Protein AF-A0A498CV62-F1 (afdb_monomer)

Secondary structure (DSSP, 8-state):
---EESSHHHHHHHHHHHT--SPEEEEETTEEEEE-TTS-EEE-------

Nearest PDB structures (foldseek):
  8oyv-assembly2_B  TM=4.676E-01  e=1.769E+00  synthetic construct
  8p52-assembly1_A  TM=6.154E-01  e=7.078E+00  Photorhabdus luminescens
  7qep-assembly1_S4  TM=5.244E-01  e=4.459E+00  Encephalitozoon cuniculi GB-M1

Organism: NCBI:txid216778

Mean predicted aligned error: 5.09 Å

pLDDT: mean 86.44, std 13.13, range [37.31, 94.44]

Sequence (50 aa):
MIPKFLSLDEATHHLYLEGKEGPIRCQVDGSLWEVWQDGRSRWVSNCEVA

Solvent-accessible surface area (backbone atoms only — not comparable to full-atom values): 3010 Å² total; per-residue (Å²): 133,73,53,74,37,95,36,71,65,58,50,17,51,50,25,51,78,70,71,40,73,58,73,44,65,32,31,39,89,90,39,44,31,35,36,20,39,87,68,50,71,43,81,48,74,83,83,73,87,126

Foldseek 3Di:
DAAEDQDLVRVLVVCVVVVHQWQGWHHYPNWIWGHGVVSDIDTDDPPPPD

Radius of gyration: 10.86 Å; Cα contacts (8 Å, |Δi|>4): 82; chains: 1; bounding box: 22×19×35 Å

Structure (mmCIF, N/CA/C/O backbone):
data_AF-A0A498CV62-F1
#
_entry.id   AF-A0A498CV62-F1
#
loop_
_atom_site.group_PDB
_atom_site.id
_atom_site.type_symbol
_atom_site.label_atom_id
_atom_site.label_alt_id
_atom_site.label_comp_id
_atom_site.label_asym_id
_atom_site.label_entity_id
_atom_site.label_seq_id
_atom_site.pdbx_PDB_ins_code
_atom_site.Cartn_x
_atom_site.Cartn_y
_atom_site.Cartn_z
_atom_site.occupancy
_atom_site.B_iso_or_equiv
_atom_site.auth_seq_id
_atom_site.auth_comp_id
_atom_site.auth_asym_id
_atom_site.auth_atom_id
_atom_site.pdbx_PDB_model_num
ATOM 1 N N . MET A 1 1 ? -4.363 10.187 -10.725 1.00 73.94 1 MET A N 1
ATOM 2 C CA . MET A 1 1 ? -2.945 10.041 -10.325 1.00 73.94 1 MET A CA 1
ATOM 3 C C . MET A 1 1 ? -2.808 8.761 -9.529 1.00 73.94 1 MET A C 1
ATOM 5 O O . MET A 1 1 ? -3.707 8.470 -8.753 1.00 73.94 1 MET A O 1
ATOM 9 N N . ILE A 1 2 ? -1.736 8.000 -9.744 1.00 84.19 2 ILE A N 1
ATOM 10 C CA . ILE A 1 2 ? -1.452 6.797 -8.954 1.00 84.19 2 ILE A CA 1
ATOM 11 C C . ILE A 1 2 ? -0.759 7.253 -7.660 1.00 84.19 2 ILE A C 1
ATOM 13 O O . ILE A 1 2 ? 0.239 7.974 -7.767 1.00 84.19 2 ILE A O 1
ATOM 17 N N . PRO A 1 3 ? -1.284 6.912 -6.467 1.00 89.50 3 PRO A N 1
ATOM 18 C CA . PRO A 1 3 ? -0.652 7.274 -5.205 1.00 89.50 3 PRO A CA 1
ATOM 19 C C . PRO A 1 3 ? 0.747 6.661 -5.121 1.00 89.50 3 PRO A C 1
ATOM 21 O O . PRO A 1 3 ? 0.964 5.525 -5.548 1.00 89.50 3 PRO A O 1
ATOM 24 N N . LYS A 1 4 ? 1.699 7.433 -4.596 1.00 93.00 4 LYS A N 1
ATOM 25 C CA . LYS A 1 4 ? 3.068 6.978 -4.360 1.00 93.00 4 LYS A CA 1
ATOM 26 C C . LYS A 1 4 ? 3.261 6.807 -2.866 1.00 93.00 4 LYS A C 1
ATOM 28 O O . LYS A 1 4 ? 2.954 7.735 -2.123 1.00 93.00 4 LYS A O 1
ATOM 33 N N . PHE A 1 5 ? 3.776 5.656 -2.470 1.00 92.69 5 PHE A N 1
ATOM 34 C CA . PHE A 1 5 ? 4.105 5.358 -1.084 1.00 92.69 5 PHE A CA 1
ATOM 35 C C . PHE A 1 5 ? 5.587 5.030 -0.973 1.00 92.69 5 PHE A C 1
ATOM 37 O O . PHE A 1 5 ? 6.203 4.546 -1.928 1.00 92.69 5 PHE A O 1
ATOM 44 N N . LEU A 1 6 ? 6.152 5.284 0.203 1.00 91.50 6 LEU A N 1
ATOM 45 C CA . LEU A 1 6 ? 7.531 4.922 0.520 1.00 91.50 6 LEU A CA 1
ATOM 46 C C . LEU A 1 6 ? 7.697 3.406 0.672 1.00 91.50 6 LEU A C 1
ATOM 48 O O . LEU A 1 6 ? 8.795 2.885 0.517 1.00 91.50 6 LEU A O 1
ATOM 52 N N . SER A 1 7 ? 6.625 2.683 1.004 1.00 93.00 7 SER A N 1
ATOM 53 C CA . SER A 1 7 ? 6.643 1.235 1.234 1.00 93.00 7 SER A CA 1
ATOM 54 C C . SER A 1 7 ? 5.251 0.619 1.070 1.00 93.00 7 SER A C 1
ATOM 56 O O . SER A 1 7 ? 4.235 1.305 1.171 1.00 93.00 7 SER A O 1
ATOM 58 N N . LEU A 1 8 ? 5.195 -0.700 0.862 1.00 92.38 8 LEU A N 1
ATOM 59 C CA . LEU A 1 8 ? 3.932 -1.454 0.804 1.00 92.38 8 LEU A CA 1
ATOM 60 C C . LEU A 1 8 ? 3.179 -1.431 2.142 1.00 92.38 8 LEU A C 1
ATOM 62 O O . LEU A 1 8 ? 1.950 -1.456 2.159 1.00 92.38 8 LEU A O 1
ATOM 66 N N . ASP A 1 9 ? 3.913 -1.338 3.250 1.00 93.00 9 ASP A N 1
ATOM 67 C CA . ASP A 1 9 ? 3.350 -1.216 4.597 1.00 93.00 9 ASP A CA 1
ATOM 68 C C . ASP A 1 9 ? 2.573 0.100 4.755 1.00 93.00 9 ASP A C 1
ATOM 70 O O . ASP A 1 9 ? 1.420 0.108 5.175 1.00 93.00 9 ASP A O 1
ATOM 74 N N . GLU A 1 10 ? 3.153 1.207 4.280 1.00 93.44 10 GLU A N 1
ATOM 75 C CA . GLU A 1 10 ? 2.504 2.522 4.254 1.00 93.44 10 GLU A CA 1
ATOM 76 C C . GLU A 1 10 ? 1.241 2.509 3.375 1.00 93.44 10 GLU A C 1
ATOM 78 O O . GLU A 1 10 ? 0.196 3.019 3.781 1.00 93.44 10 GLU A O 1
ATOM 83 N N . ALA A 1 11 ? 1.301 1.854 2.210 1.00 92.62 11 ALA A N 1
ATOM 84 C CA . ALA A 1 11 ? 0.145 1.675 1.329 1.00 92.62 11 ALA A CA 1
ATOM 85 C C . ALA A 1 11 ? -0.978 0.850 1.990 1.00 92.62 11 ALA A C 1
ATOM 87 O O . ALA A 1 11 ? -2.159 1.176 1.862 1.00 92.62 11 ALA A O 1
ATOM 88 N N . THR A 1 12 ? -0.610 -0.201 2.725 1.00 93.44 12 THR A N 1
ATOM 89 C CA . THR A 1 12 ? -1.543 -1.060 3.471 1.00 93.44 12 THR A CA 1
ATOM 90 C C . THR A 1 12 ? -2.188 -0.296 4.621 1.00 93.44 12 THR A C 1
ATOM 92 O O . THR A 1 12 ? -3.407 -0.324 4.790 1.00 93.44 12 THR A O 1
ATOM 95 N N . HIS A 1 13 ? -1.386 0.439 5.389 1.00 93.19 13 HIS A N 1
ATOM 96 C CA . HIS A 1 13 ? -1.871 1.254 6.494 1.00 93.19 13 HIS A CA 1
ATOM 97 C C . HIS A 1 13 ? -2.833 2.344 6.009 1.00 93.19 13 HIS A C 1
ATOM 99 O O . HIS A 1 13 ? -3.858 2.598 6.639 1.00 9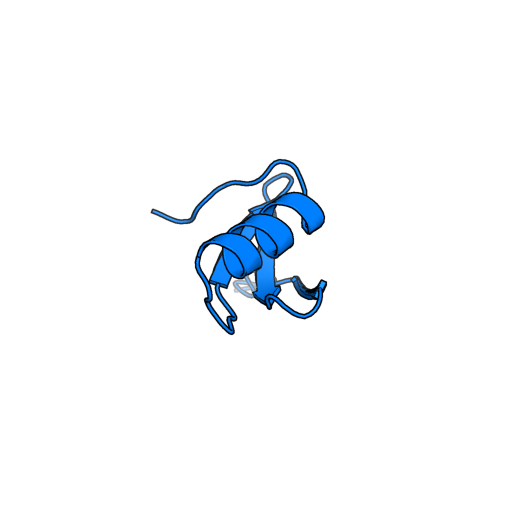3.19 13 HIS A O 1
ATOM 105 N N . HIS A 1 14 ? -2.552 2.940 4.849 1.00 91.12 14 HIS A N 1
ATOM 106 C CA . HIS A 1 14 ? -3.449 3.900 4.219 1.00 91.12 14 HIS A CA 1
ATOM 107 C C . HIS A 1 14 ? -4.820 3.285 3.900 1.00 91.12 14 HIS A C 1
ATOM 109 O O . HIS A 1 14 ? -5.845 3.861 4.259 1.00 91.12 14 HIS A O 1
ATOM 115 N N . LEU A 1 15 ? -4.852 2.089 3.301 1.00 90.81 15 LEU A N 1
ATOM 116 C CA . LEU A 1 15 ? -6.098 1.359 3.030 1.00 90.81 15 LEU A CA 1
ATOM 117 C C . LEU A 1 15 ? -6.895 1.073 4.304 1.00 90.81 15 LEU A C 1
ATOM 119 O O . LEU A 1 15 ? -8.112 1.244 4.309 1.00 90.81 15 LEU A O 1
ATOM 123 N N . TYR A 1 16 ? -6.204 0.664 5.369 1.00 91.12 16 TYR A N 1
ATOM 124 C CA . TYR A 1 16 ? -6.812 0.391 6.668 1.00 91.12 16 TYR A CA 1
ATOM 125 C C . TYR A 1 16 ? -7.469 1.645 7.261 1.00 91.12 16 TYR A C 1
ATOM 127 O O . TYR A 1 16 ? -8.623 1.596 7.684 1.00 91.12 16 TYR A O 1
ATOM 135 N N . LEU A 1 17 ? -6.772 2.787 7.243 1.00 91.88 17 LEU A N 1
ATOM 136 C CA . LEU A 1 17 ? -7.310 4.062 7.731 1.00 91.88 17 LEU A CA 1
ATOM 137 C C . LEU A 1 17 ? -8.492 4.564 6.892 1.00 91.88 17 LEU A C 1
ATOM 139 O O . LEU A 1 17 ? -9.416 5.168 7.433 1.00 91.88 17 LEU A O 1
ATOM 143 N N . GLU A 1 18 ? -8.475 4.314 5.583 1.00 90.44 18 GLU A N 1
ATOM 144 C CA . GLU A 1 18 ? -9.575 4.665 4.682 1.00 90.44 18 GLU A CA 1
ATOM 145 C C . GLU A 1 18 ? -10.737 3.654 4.700 1.00 90.44 18 GLU A C 1
ATOM 147 O O . GLU A 1 18 ? -11.768 3.909 4.077 1.00 90.44 18 GLU A O 1
ATOM 152 N N . GLY A 1 19 ? -10.589 2.507 5.373 1.00 89.50 19 GLY A N 1
ATOM 153 C CA . GLY A 1 19 ? -11.580 1.428 5.361 1.00 8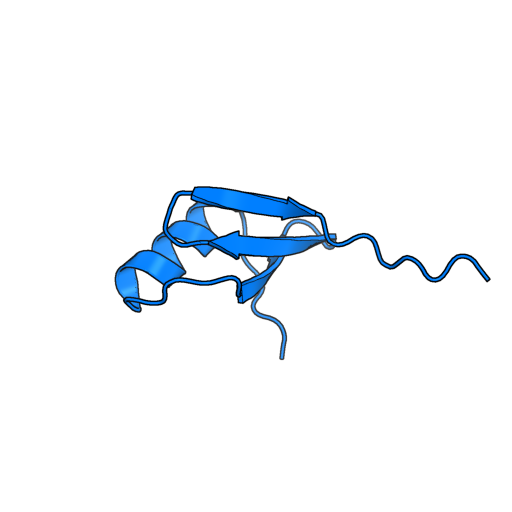9.50 19 GLY A CA 1
ATOM 154 C C . GLY A 1 19 ? -11.800 0.812 3.973 1.00 89.50 19 GLY A C 1
ATOM 155 O O . GLY A 1 19 ? -12.912 0.394 3.652 1.00 89.50 19 GLY A O 1
ATOM 156 N N . LYS A 1 20 ? -10.768 0.794 3.118 1.00 88.56 20 LYS A N 1
ATOM 157 C CA . LYS A 1 20 ? -10.844 0.265 1.747 1.00 88.56 20 LYS A CA 1
ATOM 158 C C . LYS A 1 20 ? -10.345 -1.172 1.685 1.00 88.56 20 LYS A C 1
ATOM 160 O O . LYS A 1 20 ? -9.199 -1.452 2.013 1.00 88.56 20 LYS A O 1
ATOM 165 N N . GLU A 1 21 ? -11.154 -2.071 1.131 1.00 87.38 21 GLU A N 1
ATOM 166 C CA . GLU A 1 21 ? -10.788 -3.492 1.011 1.00 87.38 21 GLU A CA 1
ATOM 167 C C . GLU A 1 21 ? -9.647 -3.770 0.007 1.00 87.38 21 GLU A C 1
ATOM 169 O O . GLU A 1 21 ? -8.906 -4.745 0.154 1.00 87.38 21 GLU A O 1
ATOM 174 N N . GLY A 1 22 ? -9.438 -2.880 -0.969 1.00 86.56 22 GLY A N 1
ATOM 175 C CA . GLY A 1 22 ? -8.450 -3.043 -2.043 1.00 86.56 22 GLY A CA 1
ATOM 176 C C . GLY A 1 22 ? -8.929 -3.955 -3.194 1.00 86.56 22 GLY A C 1
ATOM 177 O O . GLY A 1 22 ? -10.060 -4.437 -3.167 1.00 86.56 22 GLY A O 1
ATOM 178 N N . PRO A 1 23 ? -8.098 -4.195 -4.230 1.00 90.31 23 PRO A N 1
ATOM 179 C CA . PRO A 1 23 ? -6.750 -3.660 -4.388 1.00 90.31 23 PRO A CA 1
ATOM 180 C C . PRO A 1 23 ? -6.753 -2.189 -4.809 1.00 90.31 23 PRO A C 1
ATOM 182 O O . PRO A 1 23 ? -7.494 -1.793 -5.709 1.00 90.31 23 PRO A O 1
ATOM 185 N N . ILE A 1 24 ? -5.865 -1.389 -4.219 1.00 91.56 24 ILE A N 1
ATOM 186 C CA . ILE A 1 24 ? -5.463 -0.113 -4.827 1.00 91.56 24 ILE A CA 1
ATOM 187 C C . ILE A 1 24 ? -4.205 -0.318 -5.648 1.00 91.56 24 ILE A C 1
ATOM 189 O O . ILE A 1 24 ? -3.349 -1.126 -5.299 1.00 91.56 24 ILE A O 1
ATOM 193 N N . ARG A 1 25 ? -4.075 0.465 -6.716 1.00 92.38 25 ARG A N 1
ATOM 194 C CA . ARG A 1 25 ? -2.828 0.571 -7.467 1.00 92.38 2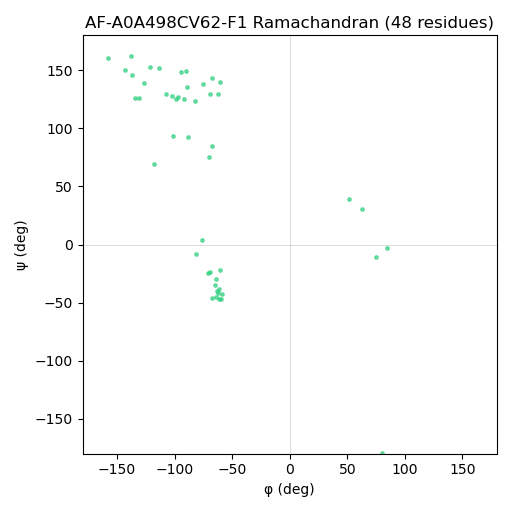5 ARG A CA 1
ATOM 195 C C . ARG A 1 25 ? -2.012 1.719 -6.916 1.00 92.38 25 ARG A C 1
ATOM 197 O O . ARG A 1 25 ? -2.504 2.845 -6.872 1.00 92.38 25 ARG A O 1
ATOM 204 N N . CYS A 1 26 ? -0.776 1.442 -6.542 1.00 92.19 26 CYS A N 1
ATOM 205 C CA . CYS A 1 26 ? 0.160 2.440 -6.056 1.00 92.19 26 CYS A CA 1
ATOM 206 C C . CYS A 1 26 ? 1.560 2.227 -6.627 1.00 92.19 26 CYS A C 1
ATOM 208 O O . CYS A 1 26 ? 1.889 1.151 -7.126 1.00 92.19 26 CYS A O 1
ATOM 210 N N . GLN A 1 27 ? 2.387 3.265 -6.556 1.00 93.00 27 GLN A N 1
ATOM 211 C CA . GLN A 1 27 ? 3.797 3.185 -6.907 1.00 93.00 27 GLN A CA 1
ATOM 212 C C . GLN A 1 27 ? 4.639 3.113 -5.632 1.00 93.00 27 GLN A C 1
ATOM 214 O O . GLN A 1 27 ? 4.498 3.967 -4.759 1.00 93.00 27 GLN A O 1
ATOM 219 N N . VAL A 1 28 ? 5.521 2.121 -5.551 1.00 91.69 28 VAL A N 1
ATOM 220 C CA . VAL A 1 28 ? 6.501 1.944 -4.470 1.00 91.69 28 VAL A CA 1
ATOM 221 C C . VAL A 1 28 ? 7.851 1.692 -5.127 1.00 91.69 28 VAL A C 1
ATOM 223 O O . VAL A 1 28 ? 7.945 0.833 -6.006 1.00 91.69 28 VAL A O 1
ATOM 226 N N . ASP A 1 29 ? 8.869 2.480 -4.773 1.00 88.62 29 ASP A N 1
ATOM 227 C CA . ASP A 1 29 ? 10.212 2.402 -5.377 1.00 88.62 29 ASP A CA 1
ATOM 228 C C . ASP A 1 29 ? 10.207 2.447 -6.920 1.00 88.62 29 ASP A C 1
ATOM 230 O O . ASP A 1 29 ? 10.898 1.709 -7.618 1.00 88.62 29 ASP A O 1
ATOM 234 N N . GLY A 1 30 ? 9.338 3.285 -7.494 1.00 86.31 30 GLY A N 1
ATOM 235 C CA . GLY A 1 30 ? 9.183 3.404 -8.950 1.00 86.31 30 GLY A CA 1
ATOM 236 C C . GLY A 1 30 ? 8.436 2.240 -9.616 1.00 86.31 30 GLY A C 1
ATOM 237 O O . GLY A 1 30 ? 8.006 2.380 -10.761 1.00 86.31 30 GLY A O 1
ATOM 238 N N . SER A 1 31 ? 8.188 1.145 -8.899 1.00 89.31 31 SER A N 1
ATOM 239 C CA . SER A 1 31 ? 7.437 -0.019 -9.370 1.00 89.31 31 SER A CA 1
ATOM 240 C C . SER A 1 31 ? 5.949 0.103 -9.069 1.00 89.31 31 SER A C 1
ATOM 242 O O . SER A 1 31 ? 5.555 0.701 -8.070 1.00 89.31 31 SER A O 1
ATOM 244 N N . LEU A 1 32 ? 5.113 -0.484 -9.924 1.00 92.19 32 LEU A N 1
ATOM 245 C CA . LEU A 1 32 ? 3.669 -0.508 -9.728 1.00 92.19 32 LEU A CA 1
ATOM 246 C C . LEU A 1 32 ? 3.251 -1.736 -8.912 1.00 92.19 32 LEU A C 1
ATOM 248 O O . LEU A 1 32 ? 3.703 -2.851 -9.174 1.00 92.19 32 LEU A O 1
ATOM 252 N N . TRP A 1 33 ? 2.366 -1.531 -7.942 1.00 93.00 33 TRP A N 1
ATOM 253 C CA . TRP A 1 33 ? 1.883 -2.567 -7.037 1.00 93.00 33 TRP A CA 1
ATOM 254 C C . TRP A 1 33 ? 0.375 -2.464 -6.835 1.00 93.00 33 TRP A C 1
ATOM 256 O O . TRP A 1 33 ? -0.190 -1.372 -6.810 1.00 93.00 33 TRP A O 1
ATOM 266 N N . GLU A 1 34 ? -0.264 -3.615 -6.671 1.00 94.44 34 GLU A N 1
ATOM 267 C CA . GLU A 1 34 ? -1.616 -3.764 -6.145 1.00 94.44 34 GLU A CA 1
ATOM 268 C C . GLU A 1 34 ? -1.521 -4.138 -4.666 1.00 94.44 34 GLU A C 1
ATOM 270 O O . GLU A 1 34 ? -0.834 -5.098 -4.325 1.00 94.44 34 GLU A O 1
ATOM 275 N N . VAL A 1 35 ? -2.169 -3.373 -3.788 1.00 94.00 35 VAL A N 1
ATOM 276 C CA . VAL A 1 35 ? -2.101 -3.561 -2.329 1.00 94.00 35 VAL A CA 1
ATOM 277 C C . VAL A 1 35 ? -3.508 -3.678 -1.751 1.00 94.00 35 VAL A C 1
ATOM 279 O O . VAL A 1 35 ? -4.416 -2.955 -2.168 1.00 94.00 35 VAL A O 1
ATOM 282 N N . TRP A 1 36 ? -3.683 -4.593 -0.799 1.00 94.19 36 TRP A N 1
ATOM 283 C CA . TRP A 1 36 ? -4.924 -4.838 -0.062 1.00 94.19 36 TRP A CA 1
ATOM 284 C C . TRP A 1 36 ? -4.750 -4.462 1.411 1.00 94.19 36 TRP A C 1
ATOM 286 O O . TRP A 1 36 ? -3.655 -4.594 1.948 1.00 94.19 36 TRP A O 1
ATOM 296 N N . GLN A 1 37 ? -5.834 -4.071 2.091 1.00 92.25 37 GLN A N 1
ATOM 297 C CA . GLN A 1 37 ? -5.780 -3.724 3.525 1.00 92.25 37 GLN A CA 1
ATOM 298 C C . GLN A 1 37 ? -5.329 -4.878 4.433 1.00 92.25 37 GLN A C 1
ATOM 300 O O . GLN A 1 37 ? -4.849 -4.655 5.535 1.00 92.25 37 GLN A O 1
ATOM 305 N N . ASP A 1 38 ? -5.477 -6.113 3.959 1.00 90.50 38 ASP A N 1
ATOM 306 C CA . ASP A 1 38 ? -5.098 -7.353 4.646 1.00 90.50 38 ASP A CA 1
ATOM 307 C C . ASP A 1 38 ? -3.570 -7.605 4.621 1.00 90.50 38 ASP A C 1
ATOM 309 O O . ASP A 1 38 ? -3.094 -8.651 5.046 1.00 90.50 38 ASP A O 1
ATOM 313 N N . GLY A 1 39 ? -2.780 -6.672 4.071 1.00 88.62 39 GLY A N 1
ATOM 314 C CA . GLY A 1 39 ? -1.317 -6.771 3.963 1.00 88.62 39 GLY A CA 1
ATOM 315 C C . GLY A 1 39 ? -0.823 -7.554 2.749 1.00 88.62 39 GLY A C 1
ATOM 316 O O . GLY A 1 39 ? 0.379 -7.634 2.490 1.00 88.62 39 GLY A O 1
ATOM 317 N N . ARG A 1 40 ? -1.738 -8.108 1.949 1.00 92.25 40 ARG A N 1
ATOM 318 C CA . ARG A 1 40 ? -1.390 -8.700 0.656 1.00 92.25 40 ARG A CA 1
ATOM 319 C C . ARG A 1 40 ? -0.935 -7.611 -0.310 1.00 92.25 40 ARG A C 1
ATOM 321 O O . ARG A 1 40 ? -1.487 -6.512 -0.344 1.00 92.25 40 ARG A O 1
ATOM 328 N N . SER A 1 41 ? 0.047 -7.948 -1.137 1.00 93.00 41 SER A N 1
ATOM 329 C CA . SER A 1 41 ? 0.519 -7.098 -2.224 1.00 93.00 41 SER A CA 1
ATOM 330 C C . SER A 1 41 ? 0.900 -7.936 -3.441 1.00 93.00 41 SER A C 1
ATOM 332 O O . SER A 1 41 ? 1.289 -9.100 -3.332 1.00 93.00 41 SER A O 1
ATOM 334 N N . ARG A 1 42 ? 0.746 -7.350 -4.626 1.00 93.62 42 ARG A N 1
ATOM 335 C CA . ARG A 1 42 ? 1.063 -7.967 -5.908 1.00 93.62 42 ARG A CA 1
ATOM 336 C C . ARG A 1 42 ? 1.822 -6.970 -6.760 1.00 93.62 42 ARG A C 1
ATOM 338 O O . ARG A 1 42 ? 1.344 -5.866 -7.000 1.00 93.62 42 ARG A O 1
ATOM 345 N N . TRP A 1 43 ? 2.983 -7.375 -7.253 1.00 91.31 43 TRP A N 1
ATOM 346 C CA . TRP A 1 43 ? 3.710 -6.575 -8.227 1.00 91.31 43 TRP A CA 1
ATOM 347 C C . TRP A 1 43 ? 2.955 -6.570 -9.556 1.00 91.31 43 TRP A C 1
ATOM 349 O O . TRP A 1 43 ? 2.580 -7.626 -10.075 1.00 91.31 43 TRP A O 1
ATOM 359 N N . VAL A 1 44 ? 2.730 -5.379 -10.100 1.00 89.19 44 VAL A N 1
ATOM 360 C CA . VAL A 1 44 ? 2.131 -5.196 -11.417 1.00 89.19 44 VAL A CA 1
ATOM 361 C C . VAL A 1 44 ? 3.268 -4.889 -12.375 1.00 89.1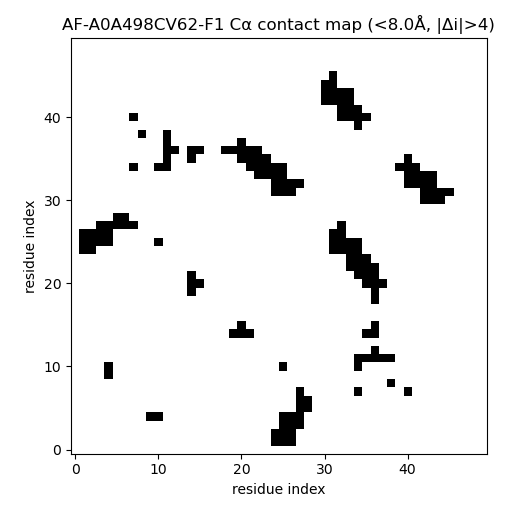9 44 VAL A C 1
ATOM 363 O O . VAL A 1 44 ? 3.696 -3.745 -12.523 1.00 89.19 44 VAL A O 1
ATOM 366 N N . SER A 1 45 ? 3.794 -5.933 -13.011 1.00 76.19 45 SER A N 1
ATOM 367 C CA . SER A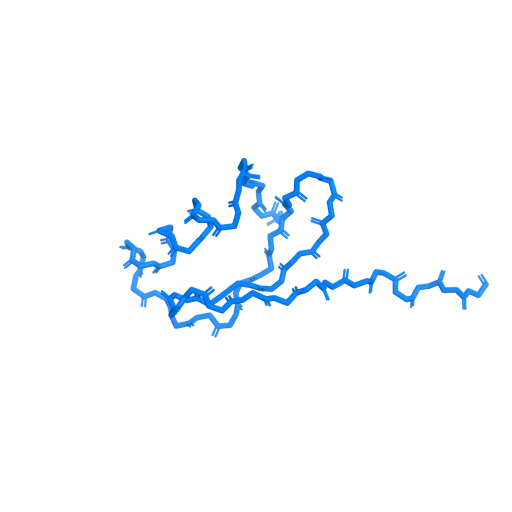 1 45 ? 4.735 -5.759 -14.112 1.00 76.19 45 SER A CA 1
ATOM 368 C C . SER A 1 45 ? 4.018 -5.013 -15.229 1.00 76.19 45 SER A C 1
ATOM 370 O O . SER A 1 45 ? 2.943 -5.440 -15.659 1.00 76.19 45 SER A O 1
ATOM 372 N N . ASN A 1 46 ? 4.622 -3.942 -15.743 1.00 64.62 46 ASN A N 1
ATOM 373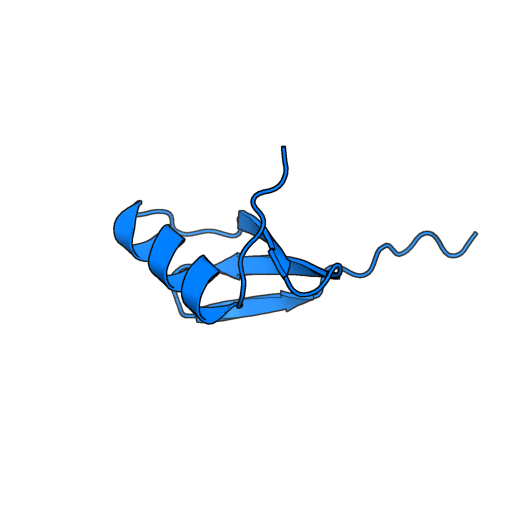 C CA . ASN A 1 46 ? 4.233 -3.406 -17.041 1.00 64.62 46 ASN A CA 1
ATOM 374 C C . ASN A 1 46 ? 4.651 -4.454 -18.085 1.00 64.6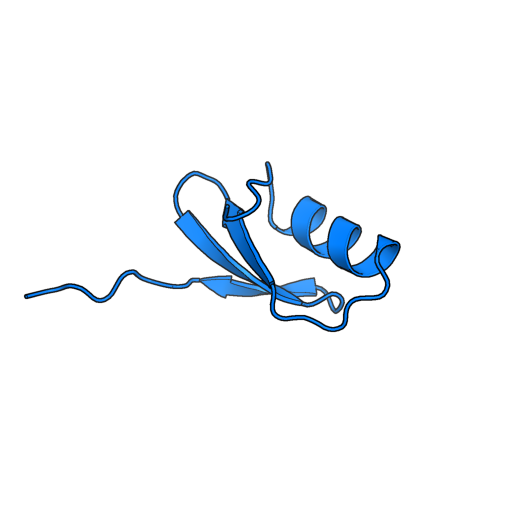2 46 ASN A C 1
ATOM 376 O O . ASN A 1 46 ? 5.763 -4.411 -18.602 1.00 64.62 46 ASN A O 1
ATOM 380 N N . CYS A 1 47 ? 3.814 -5.467 -18.326 1.00 46.81 47 CYS A N 1
ATOM 381 C CA . CYS A 1 47 ? 3.941 -6.320 -19.503 1.00 46.81 47 CYS A CA 1
ATOM 382 C C . CYS A 1 47 ? 3.554 -5.487 -20.726 1.00 46.81 47 CYS A C 1
ATOM 384 O O . CYS A 1 47 ? 2.477 -5.639 -21.286 1.00 46.81 47 CYS A O 1
ATOM 386 N N . GLU A 1 48 ? 4.462 -4.609 -21.124 1.00 50.66 48 GLU A N 1
ATOM 387 C CA . GLU A 1 48 ? 4.609 -4.181 -22.506 1.00 50.66 48 GLU A CA 1
ATOM 38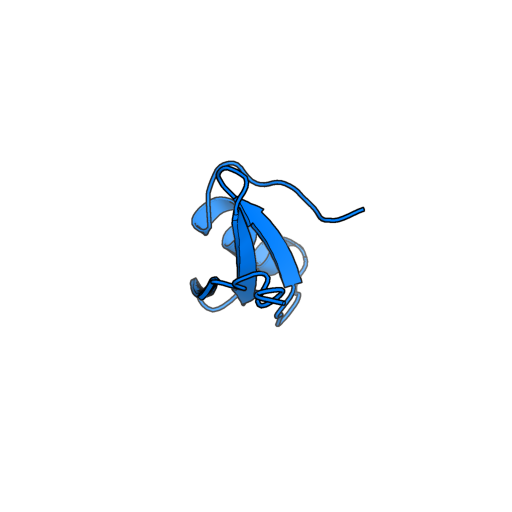8 C C . GLU A 1 48 ? 6.015 -4.607 -22.917 1.00 50.66 48 GLU A C 1
ATOM 390 O O . GLU A 1 48 ? 6.943 -3.812 -23.027 1.00 50.66 48 GLU A O 1
ATOM 395 N N . VAL A 1 49 ? 6.187 -5.925 -23.035 1.00 49.00 49 VAL A N 1
ATOM 396 C CA . VAL A 1 49 ? 7.209 -6.483 -23.916 1.00 49.00 49 VAL A CA 1
ATOM 397 C C . VAL A 1 49 ? 6.524 -6.625 -25.270 1.00 49.00 49 VAL A C 1
ATOM 399 O O . VAL A 1 49 ? 5.839 -7.618 -25.513 1.00 49.00 49 VAL A O 1
ATOM 402 N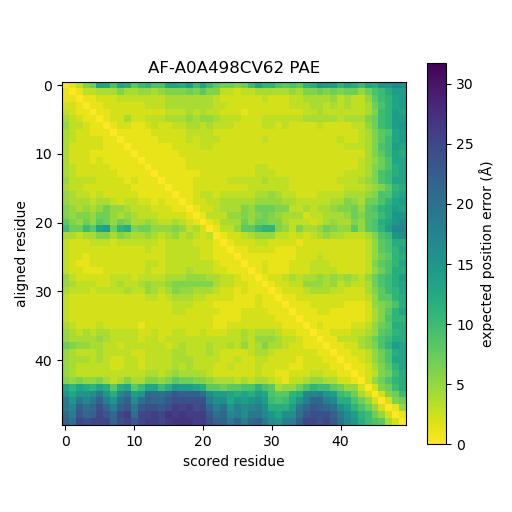 N . ALA A 1 50 ? 6.647 -5.599 -26.105 1.00 37.31 50 ALA A N 1
ATOM 403 C CA . ALA A 1 50 ? 6.424 -5.667 -27.544 1.00 37.31 50 ALA A CA 1
ATOM 404 C C . ALA A 1 50 ? 7.363 -4.670 -28.226 1.00 37.31 50 ALA A C 1
ATOM 406 O O . ALA A 1 50 ? 7.347 -3.487 -27.819 1.00 37.31 50 ALA A O 1
#